Protein AF-A0A3B9JG66-F1 (afdb_monomer_lite)

Foldseek 3Di:
DAEEEFCCCVQPVPLVDDLVNCVVPPDQPYWYWWADQLDIDIDGSVVCSVVSVVCPPAAEDALVCLVVSVAHRGTHTYAQRSRVNVCVVVVHDYYDDPDDDDDPDD

Structure (mmCIF, N/CA/C/O backbone):
data_AF-A0A3B9JG66-F1
#
_entry.id   AF-A0A3B9JG66-F1
#
loop_
_atom_site.group_PDB
_atom_site.id
_atom_site.type_symbol
_atom_site.label_atom_id
_atom_site.label_alt_id
_atom_site.label_comp_id
_atom_site.label_asym_id
_atom_site.label_entity_id
_atom_site.label_seq_id
_atom_site.pdbx_PDB_ins_code
_atom_site.Cartn_x
_atom_site.Cartn_y
_atom_site.Cartn_z
_atom_site.occupancy
_atom_site.B_iso_or_equiv
_atom_site.auth_seq_id
_atom_site.auth_comp_id
_atom_site.auth_asym_id
_atom_site.auth_atom_id
_atom_site.pdbx_PDB_model_num
ATOM 1 N N . MET A 1 1 ? -13.433 -11.786 0.291 1.00 75.81 1 MET A N 1
ATOM 2 C CA . MET A 1 1 ? -12.041 -11.349 0.062 1.00 75.81 1 MET A CA 1
ATOM 3 C C . MET A 1 1 ? -11.136 -12.260 0.863 1.00 75.81 1 MET A C 1
ATOM 5 O O . MET A 1 1 ? -11.338 -12.362 2.066 1.00 75.81 1 MET A O 1
ATOM 9 N N . ASN A 1 2 ? -10.217 -12.961 0.200 1.00 90.38 2 ASN A N 1
ATOM 10 C CA . ASN A 1 2 ? -9.429 -14.018 0.843 1.00 90.38 2 ASN A CA 1
ATOM 11 C C . ASN A 1 2 ? -8.082 -13.501 1.356 1.00 90.38 2 ASN A C 1
ATOM 13 O O . ASN A 1 2 ? -7.613 -13.958 2.394 1.00 90.38 2 ASN A O 1
ATOM 17 N N . PHE A 1 3 ? -7.487 -12.539 0.651 1.00 95.94 3 PHE A N 1
ATOM 18 C CA . PHE A 1 3 ? -6.247 -11.885 1.044 1.00 95.94 3 PHE A CA 1
ATOM 19 C C . PHE A 1 3 ? -6.172 -10.456 0.493 1.00 95.94 3 PHE A C 1
ATOM 21 O O . PHE A 1 3 ? -6.913 -10.102 -0.426 1.00 95.94 3 PHE A O 1
ATOM 28 N N . LEU A 1 4 ? -5.264 -9.659 1.057 1.00 97.81 4 LEU A N 1
ATOM 29 C CA . LEU A 1 4 ? -4.874 -8.336 0.567 1.00 97.81 4 LEU A CA 1
ATOM 30 C C . LEU A 1 4 ? -3.368 -8.282 0.318 1.00 97.81 4 LEU A C 1
ATOM 32 O O . LEU A 1 4 ? -2.595 -8.847 1.091 1.00 97.81 4 LEU A O 1
ATOM 36 N N . VAL A 1 5 ? -2.948 -7.568 -0.722 1.00 98.00 5 VAL A N 1
ATOM 37 C CA . VAL A 1 5 ? -1.530 -7.331 -1.021 1.00 98.00 5 VAL A CA 1
ATOM 38 C C . VAL A 1 5 ? -1.129 -5.912 -0.622 1.00 98.00 5 VAL A C 1
ATOM 40 O O . VAL A 1 5 ? -1.881 -4.955 -0.829 1.00 98.00 5 VAL A O 1
ATOM 43 N N . GLU A 1 6 ? 0.058 -5.773 -0.028 1.00 97.75 6 GLU A N 1
ATOM 44 C CA . GLU A 1 6 ? 0.602 -4.464 0.342 1.00 97.75 6 GLU A CA 1
ATOM 45 C C . GLU A 1 6 ? 1.107 -3.662 -0.866 1.00 97.75 6 GLU A C 1
ATOM 47 O O . GLU A 1 6 ? 1.513 -4.219 -1.884 1.00 97.75 6 GLU A O 1
ATOM 52 N N . THR A 1 7 ? 1.072 -2.331 -0.768 1.00 98.00 7 THR A N 1
ATOM 53 C CA . THR A 1 7 ? 1.390 -1.438 -1.896 1.00 98.00 7 THR A CA 1
ATOM 54 C C . THR A 1 7 ? 2.744 -0.752 -1.773 1.00 98.00 7 THR A C 1
ATOM 56 O O . THR A 1 7 ? 3.211 -0.163 -2.747 1.00 98.00 7 THR A O 1
ATOM 59 N N . ALA A 1 8 ? 3.422 -0.833 -0.623 1.00 97.44 8 ALA A N 1
ATOM 60 C CA . ALA A 1 8 ? 4.729 -0.204 -0.444 1.00 97.44 8 ALA A CA 1
ATOM 61 C C . ALA A 1 8 ? 5.816 -0.819 -1.338 1.00 97.44 8 ALA A C 1
ATOM 63 O O . ALA A 1 8 ? 6.653 -0.079 -1.855 1.00 97.44 8 ALA A O 1
ATOM 64 N N . LEU A 1 9 ? 5.796 -2.131 -1.576 1.00 95.50 9 LEU A N 1
ATOM 65 C CA . LEU A 1 9 ? 6.678 -2.791 -2.535 1.00 95.50 9 LEU A CA 1
ATOM 66 C C . LEU A 1 9 ? 6.427 -2.278 -3.954 1.00 95.50 9 LEU A C 1
ATOM 68 O O . LEU A 1 9 ? 7.374 -1.900 -4.633 1.00 95.50 9 LEU A O 1
ATOM 72 N N . LEU A 1 10 ? 5.171 -2.199 -4.394 1.00 95.44 10 LEU A N 1
ATOM 73 C CA . LEU A 1 10 ? 4.843 -1.715 -5.740 1.00 95.44 10 LEU A CA 1
ATOM 74 C C . LEU A 1 10 ? 5.183 -0.232 -5.925 1.00 95.44 10 LEU A C 1
ATOM 76 O O . LEU A 1 10 ? 5.663 0.172 -6.984 1.00 95.44 10 LEU A O 1
ATOM 80 N N . GLY A 1 11 ? 4.926 0.572 -4.896 1.00 94.06 11 GLY A N 1
ATOM 81 C CA . GLY A 1 11 ? 5.096 2.018 -4.919 1.00 94.06 11 GLY A CA 1
ATOM 82 C C . GLY A 1 11 ? 6.531 2.498 -4.719 1.00 94.06 11 GLY A C 1
ATOM 83 O O . GLY A 1 11 ? 6.936 3.460 -5.356 1.00 94.06 11 GLY A O 1
ATOM 84 N N . HIS A 1 12 ? 7.313 1.830 -3.867 1.00 93.75 12 HIS A N 1
ATOM 85 C CA . HIS A 1 12 ? 8.681 2.246 -3.526 1.00 93.75 12 HIS A CA 1
ATOM 86 C C . HIS A 1 12 ? 9.737 1.156 -3.712 1.00 93.75 12 HIS A C 1
ATOM 88 O O . HIS A 1 12 ? 10.894 1.475 -3.969 1.00 93.75 12 HIS A O 1
ATOM 94 N N . GLY A 1 13 ? 9.376 -0.120 -3.581 1.00 91.50 13 GLY A N 1
ATOM 95 C CA . GLY A 1 13 ? 10.326 -1.231 -3.707 1.00 91.50 13 GLY A CA 1
ATOM 96 C C . GLY A 1 13 ? 10.607 -1.674 -5.147 1.00 91.50 13 GLY A C 1
ATOM 97 O O . GLY A 1 13 ? 11.634 -2.293 -5.399 1.00 91.50 13 GLY A O 1
ATOM 98 N N . LEU A 1 14 ? 9.722 -1.346 -6.093 1.00 93.44 14 LEU A N 1
ATOM 99 C CA . LEU A 1 14 ? 9.783 -1.771 -7.495 1.00 93.44 14 LEU A CA 1
ATOM 100 C C . LEU A 1 14 ? 9.648 -0.591 -8.466 1.00 93.44 14 LEU A C 1
ATOM 102 O O . LEU A 1 14 ? 9.043 -0.724 -9.524 1.00 93.44 14 LEU A O 1
ATOM 106 N N . LEU A 1 15 ? 10.190 0.582 -8.127 1.00 87.50 15 LEU A N 1
ATOM 107 C CA . LEU A 1 15 ? 10.087 1.799 -8.953 1.00 87.50 15 LEU A CA 1
ATOM 108 C C . LEU A 1 15 ? 10.579 1.621 -10.400 1.00 87.50 15 LEU A C 1
ATOM 110 O O . LEU A 1 15 ? 10.053 2.259 -11.305 1.00 87.50 15 LEU A O 1
ATOM 114 N N . SER A 1 16 ? 11.566 0.752 -10.622 1.00 91.31 16 SER A N 1
ATOM 115 C CA . SER A 1 16 ? 12.115 0.453 -11.951 1.00 91.31 16 SER A CA 1
ATOM 116 C C . SER A 1 16 ? 11.254 -0.502 -12.783 1.00 91.31 16 SER A C 1
ATOM 118 O O . SER A 1 16 ? 11.528 -0.679 -13.968 1.00 91.31 16 SER A O 1
ATOM 120 N N . VAL A 1 17 ? 10.237 -1.133 -12.189 1.00 95.38 17 VAL A N 1
ATOM 121 C CA . VAL A 1 17 ? 9.349 -2.062 -12.893 1.00 95.38 17 VAL A CA 1
ATOM 122 C C . VAL A 1 17 ? 8.236 -1.280 -13.579 1.00 95.38 17 VAL A C 1
ATOM 124 O O . VAL A 1 17 ? 7.507 -0.507 -12.946 1.00 95.38 17 VAL A O 1
ATOM 127 N N . ASP A 1 18 ? 8.099 -1.502 -14.881 1.00 95.38 18 ASP A N 1
ATOM 128 C CA . ASP A 1 18 ? 7.111 -0.826 -15.708 1.00 95.38 18 ASP A CA 1
ATOM 129 C C . ASP A 1 18 ? 5.659 -1.156 -15.301 1.00 95.38 18 ASP A C 1
ATOM 131 O O . ASP A 1 18 ? 5.349 -2.252 -14.826 1.00 95.38 18 ASP A O 1
ATOM 135 N N . ASN A 1 19 ? 4.763 -0.178 -15.463 1.00 96.50 19 ASN A N 1
ATOM 136 C CA . ASN A 1 19 ? 3.352 -0.329 -15.103 1.00 96.50 19 ASN A CA 1
ATOM 137 C C . ASN A 1 19 ? 2.623 -1.337 -15.995 1.00 96.50 19 ASN A C 1
ATOM 139 O O . ASN A 1 19 ? 1.788 -2.078 -15.483 1.00 96.50 19 ASN A O 1
ATOM 143 N N . ASP A 1 20 ? 2.926 -1.372 -17.291 1.00 96.75 20 ASP A N 1
ATOM 144 C CA . ASP A 1 20 ? 2.269 -2.276 -18.233 1.00 96.75 20 ASP A CA 1
ATOM 145 C C . ASP A 1 20 ? 2.750 -3.711 -17.997 1.00 96.75 20 ASP A C 1
ATOM 147 O O . ASP A 1 20 ? 1.953 -4.648 -18.036 1.00 96.75 20 ASP A O 1
ATOM 151 N N . LEU A 1 21 ? 4.024 -3.883 -17.622 1.00 97.44 21 LEU A N 1
ATOM 152 C CA . LEU A 1 21 ? 4.534 -5.177 -17.169 1.00 97.44 21 LEU A CA 1
ATOM 153 C C . LEU A 1 21 ? 3.805 -5.664 -15.909 1.00 97.44 21 LEU A C 1
ATOM 155 O O . LEU A 1 21 ? 3.347 -6.806 -15.885 1.00 97.44 21 LEU A O 1
ATOM 159 N N . ILE A 1 22 ? 3.655 -4.811 -14.886 1.00 96.50 22 ILE A N 1
ATOM 160 C CA . ILE A 1 22 ? 2.897 -5.162 -13.674 1.00 96.50 22 ILE A CA 1
ATOM 161 C C . ILE A 1 22 ? 1.459 -5.537 -14.037 1.00 96.50 22 ILE A C 1
ATOM 163 O O . ILE A 1 22 ? 1.010 -6.603 -13.637 1.00 96.50 22 ILE A O 1
ATOM 167 N N . LEU A 1 23 ? 0.765 -4.720 -14.834 1.00 96.06 23 LEU A N 1
ATOM 168 C CA . LEU A 1 23 ? -0.599 -5.007 -15.288 1.00 96.06 23 LEU A CA 1
ATOM 169 C C . LEU A 1 23 ? -0.712 -6.351 -16.014 1.00 96.06 23 LEU A C 1
ATOM 171 O O . LEU A 1 23 ? -1.676 -7.071 -15.795 1.00 96.06 23 LEU A O 1
ATOM 175 N N . SER A 1 24 ? 0.265 -6.695 -16.855 1.00 96.62 24 SER A N 1
ATOM 176 C CA . SER A 1 24 ? 0.233 -7.931 -17.646 1.00 96.62 24 SER A CA 1
ATOM 177 C C . SER A 1 24 ? 0.471 -9.209 -16.835 1.00 96.62 24 SER A C 1
ATOM 179 O O . SER A 1 24 ? 0.063 -10.286 -17.264 1.00 96.62 24 SER A O 1
ATOM 181 N N . LEU A 1 25 ? 1.159 -9.106 -15.693 1.00 96.50 25 LEU A N 1
ATOM 182 C CA . LEU A 1 25 ? 1.547 -10.253 -14.864 1.00 96.50 25 LEU A CA 1
ATOM 183 C C . LEU A 1 25 ? 0.711 -10.388 -13.590 1.00 96.50 25 LEU A C 1
ATOM 185 O O . LEU A 1 25 ? 0.715 -11.449 -12.964 1.00 96.50 25 LEU A O 1
ATOM 189 N N . TRP A 1 26 ? 0.054 -9.314 -13.159 1.00 95.56 26 TRP A N 1
ATOM 190 C CA . TRP A 1 26 ? -0.696 -9.305 -11.914 1.00 95.56 26 TRP A CA 1
ATOM 191 C C . TRP A 1 26 ? -2.021 -10.063 -12.063 1.00 95.56 26 TRP A C 1
ATOM 193 O O . TRP A 1 26 ? -2.735 -9.819 -13.034 1.00 95.56 26 TRP A O 1
ATOM 203 N N . PRO A 1 27 ? -2.397 -10.946 -11.121 1.00 94.00 27 PRO A N 1
ATOM 204 C CA . PRO A 1 27 ? -3.654 -11.681 -11.236 1.00 94.00 27 PRO A CA 1
ATOM 205 C C . PRO A 1 27 ? -4.868 -10.767 -11.022 1.00 94.00 27 PRO A C 1
ATOM 207 O O . PRO A 1 27 ? -4.896 -9.975 -10.075 1.00 94.00 27 PRO A O 1
ATOM 210 N N . ASP A 1 28 ? -5.884 -10.899 -11.875 1.00 88.81 28 ASP A N 1
ATOM 211 C CA . ASP A 1 28 ? -7.047 -10.004 -11.899 1.00 88.81 28 ASP A CA 1
ATOM 212 C C . ASP A 1 28 ? -7.835 -10.020 -10.584 1.00 88.81 28 ASP A C 1
ATOM 214 O O . ASP A 1 28 ? -8.314 -8.984 -10.140 1.00 88.81 28 ASP A O 1
ATOM 218 N N . GLU A 1 29 ? -7.949 -11.161 -9.909 1.00 91.06 29 GLU A N 1
ATOM 219 C CA . GLU A 1 29 ? -8.707 -11.309 -8.663 1.00 91.06 29 GLU A CA 1
ATOM 220 C C . GLU A 1 29 ? -8.005 -10.743 -7.413 1.00 91.06 29 GLU A C 1
ATOM 222 O O . GLU A 1 29 ? -8.590 -10.727 -6.323 1.00 91.06 29 GLU A O 1
ATOM 227 N N . VAL A 1 30 ? -6.753 -10.293 -7.540 1.00 95.50 30 VAL A N 1
ATOM 228 C CA . VAL A 1 30 ? 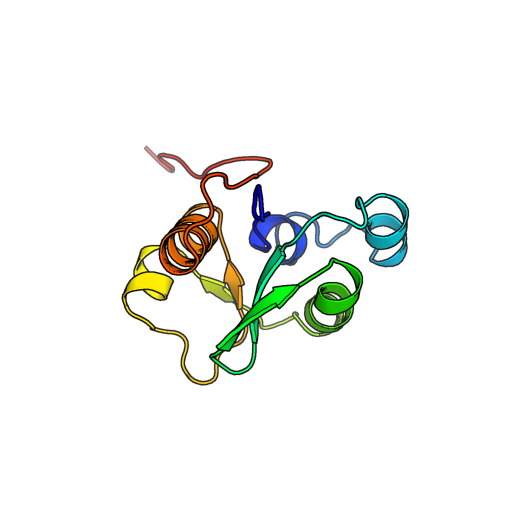-5.927 -9.854 -6.411 1.00 95.50 30 VAL A CA 1
ATOM 229 C C . VAL A 1 30 ? -6.218 -8.403 -6.044 1.00 95.50 30 VAL A C 1
ATOM 231 O O . VAL A 1 30 ? -6.013 -7.482 -6.836 1.00 95.50 30 VAL A O 1
ATOM 234 N N . LEU A 1 31 ? -6.609 -8.200 -4.786 1.00 97.75 31 LEU A N 1
ATOM 235 C CA . LEU A 1 31 ? -6.895 -6.886 -4.223 1.00 97.75 31 LEU A CA 1
ATOM 236 C C . LEU A 1 31 ? -5.689 -6.296 -3.485 1.00 97.75 31 LEU A C 1
ATOM 238 O O . LEU A 1 31 ? -4.974 -6.972 -2.739 1.00 97.75 31 LEU A O 1
ATOM 242 N N . LEU A 1 32 ? -5.512 -4.996 -3.676 1.00 98.12 32 LEU A N 1
ATOM 243 C CA . LEU A 1 32 ? -4.485 -4.153 -3.076 1.00 98.12 32 LEU A CA 1
ATOM 244 C C . LEU A 1 32 ? -5.127 -3.180 -2.097 1.00 98.12 32 LEU A C 1
ATOM 246 O O . LEU A 1 32 ? -6.288 -2.814 -2.268 1.00 98.12 32 LEU A O 1
ATOM 250 N N . ALA A 1 33 ? -4.358 -2.713 -1.113 1.00 98.12 33 ALA A N 1
ATOM 251 C CA . ALA A 1 33 ? -4.788 -1.648 -0.214 1.00 98.12 33 ALA A CA 1
ATOM 252 C C . ALA A 1 33 ? -3.807 -0.465 -0.215 1.00 98.12 33 ALA A C 1
ATOM 254 O O . ALA A 1 33 ? -2.591 -0.641 -0.093 1.00 98.12 33 ALA A O 1
ATOM 255 N N . TRP A 1 34 ? -4.338 0.751 -0.333 1.00 98.50 34 TRP A N 1
ATOM 256 C CA . TRP A 1 34 ? -3.583 2.008 -0.265 1.00 98.50 34 TRP A CA 1
ATOM 257 C C . TRP A 1 34 ? -4.424 3.117 0.368 1.00 98.50 34 TRP A C 1
ATOM 259 O O . TRP A 1 34 ? -5.615 2.936 0.619 1.00 98.50 34 TRP A O 1
ATOM 269 N N . VAL A 1 35 ? -3.814 4.268 0.640 1.00 98.25 35 VAL A N 1
ATOM 270 C CA . VAL A 1 35 ? -4.541 5.478 1.031 1.00 98.25 35 VAL A CA 1
ATOM 271 C C . VAL A 1 35 ? -4.461 6.492 -0.095 1.00 98.25 35 VAL A C 1
ATOM 273 O O . VAL A 1 35 ? -3.376 6.803 -0.581 1.00 98.25 35 VAL A O 1
ATOM 276 N N . GLU A 1 36 ? -5.607 7.039 -0.481 1.00 97.25 36 GLU A N 1
ATOM 277 C CA . GLU A 1 36 ? -5.689 8.138 -1.435 1.00 97.25 36 GLU A CA 1
ATOM 278 C C . GLU A 1 36 ? -6.711 9.171 -0.959 1.00 97.25 36 GLU A C 1
ATOM 280 O O . GLU A 1 36 ? -7.835 8.827 -0.582 1.00 97.25 36 GLU A O 1
ATOM 285 N N . ASN A 1 37 ? -6.318 10.444 -0.962 1.00 95.62 37 ASN A N 1
ATOM 286 C CA . ASN A 1 37 ? -7.097 11.577 -0.464 1.00 95.62 37 ASN A CA 1
ATOM 287 C C . ASN A 1 37 ? -7.655 11.326 0.948 1.00 95.62 37 ASN A C 1
ATOM 289 O O . ASN A 1 37 ? -8.824 11.582 1.239 1.00 95.62 37 ASN A O 1
ATOM 293 N N . GLY A 1 38 ? -6.811 10.755 1.809 1.00 96.31 38 GLY A N 1
ATOM 294 C CA . GLY A 1 38 ? -7.120 10.393 3.188 1.00 96.31 38 GLY A CA 1
ATOM 295 C C . GLY A 1 38 ? -8.158 9.297 3.380 1.00 96.31 38 GLY A C 1
ATOM 296 O O . GLY A 1 38 ? -8.696 9.137 4.474 1.00 96.31 38 GLY A O 1
ATOM 297 N N . LYS A 1 39 ? -8.435 8.508 2.341 1.00 96.75 39 LYS A N 1
ATOM 298 C CA . LYS A 1 39 ? -9.330 7.355 2.420 1.00 96.75 39 LYS A CA 1
ATOM 299 C C . LYS A 1 39 ? -8.574 6.087 2.086 1.00 96.75 39 LYS A C 1
ATOM 301 O O . LYS A 1 39 ? -7.830 6.041 1.110 1.00 96.75 39 LYS A O 1
ATOM 306 N N . VAL A 1 40 ? -8.806 5.048 2.880 1.00 97.75 40 VAL A N 1
ATOM 307 C CA . VAL A 1 40 ? -8.358 3.701 2.531 1.00 97.75 40 VAL A CA 1
ATOM 308 C C . VAL A 1 40 ? -9.130 3.255 1.294 1.00 97.75 40 VAL A C 1
ATOM 310 O O . VAL A 1 40 ? -10.362 3.277 1.284 1.00 97.75 40 VAL A O 1
ATOM 313 N N . LYS A 1 41 ? -8.396 2.859 0.260 1.00 98.06 41 LYS A N 1
ATOM 314 C CA . LYS A 1 41 ? -8.915 2.220 -0.941 1.00 98.06 41 LYS A CA 1
ATOM 315 C C . LYS A 1 41 ? -8.505 0.756 -0.945 1.00 98.06 41 LYS A C 1
ATOM 317 O O . LYS A 1 41 ? -7.380 0.422 -0.576 1.00 98.06 41 LYS A O 1
ATOM 322 N N . ILE A 1 42 ? -9.440 -0.091 -1.362 1.00 98.31 42 ILE A N 1
ATOM 323 C CA . ILE A 1 42 ? -9.207 -1.495 -1.679 1.00 98.31 42 ILE A CA 1
ATOM 324 C C . ILE A 1 42 ? -9.703 -1.697 -3.101 1.00 98.31 42 ILE A C 1
ATOM 326 O O . ILE A 1 42 ? -10.857 -1.377 -3.381 1.00 98.31 42 ILE A O 1
ATOM 330 N N . GLY A 1 43 ? -8.842 -2.192 -3.978 1.00 97.88 43 GLY A N 1
ATOM 331 C CA . GLY A 1 43 ? -9.163 -2.314 -5.395 1.00 97.88 43 GLY A CA 1
ATOM 332 C C . GLY A 1 43 ? -8.158 -3.164 -6.148 1.00 97.88 43 GLY A C 1
ATOM 333 O O . GLY A 1 43 ? -7.159 -3.625 -5.586 1.00 97.88 43 GLY A O 1
ATOM 334 N N . HIS A 1 44 ? -8.446 -3.378 -7.422 1.00 97.38 44 HIS A N 1
ATOM 335 C CA . HIS A 1 44 ? -7.606 -4.159 -8.318 1.00 97.38 44 HIS A CA 1
ATOM 336 C C . HIS A 1 44 ? -6.368 -3.375 -8.761 1.00 97.38 44 HIS A C 1
ATOM 338 O O . HIS A 1 44 ? -6.277 -2.152 -8.618 1.00 97.38 44 HIS A O 1
ATOM 344 N N . ILE A 1 45 ? -5.403 -4.078 -9.356 1.00 97.44 45 ILE A N 1
ATOM 345 C CA . ILE A 1 45 ? -4.184 -3.458 -9.886 1.00 97.44 45 ILE A CA 1
ATOM 346 C C . ILE A 1 45 ? -4.478 -2.356 -10.912 1.00 97.44 45 ILE A C 1
ATOM 348 O O . ILE A 1 45 ? -3.829 -1.313 -10.895 1.00 97.44 45 ILE A O 1
ATOM 352 N N . SER A 1 46 ? -5.503 -2.533 -11.748 1.00 96.88 46 SER A N 1
ATOM 353 C CA . SER A 1 46 ? -5.927 -1.546 -12.745 1.00 96.88 46 SER A CA 1
ATOM 354 C C . SER A 1 46 ? -6.399 -0.230 -12.119 1.00 96.88 46 SER A C 1
ATOM 356 O O . SER A 1 46 ? -6.180 0.833 -12.696 1.00 96.88 46 SER A O 1
ATOM 358 N N . GLU A 1 47 ? -6.974 -0.283 -10.917 1.00 97.50 47 GLU A N 1
ATOM 359 C CA . GLU A 1 47 ? -7.396 0.891 -10.146 1.00 97.50 47 GLU A CA 1
ATOM 360 C C . GLU A 1 47 ? -6.226 1.551 -9.405 1.00 97.50 47 GLU A C 1
ATOM 362 O O . GLU A 1 47 ? -6.227 2.762 -9.195 1.00 97.50 47 GLU A O 1
ATOM 367 N N . PHE A 1 48 ? -5.211 0.768 -9.032 1.00 97.50 48 PHE A N 1
ATOM 368 C CA . PHE A 1 48 ? -4.024 1.242 -8.321 1.00 97.50 48 PHE A CA 1
ATOM 369 C C . PHE A 1 48 ? -2.963 1.869 -9.243 1.00 97.50 48 PHE A C 1
ATOM 371 O O . PHE A 1 48 ? -2.263 2.804 -8.852 1.00 97.50 48 PHE A O 1
ATOM 378 N N . ILE A 1 49 ? -2.812 1.388 -10.478 1.00 96.69 49 ILE A N 1
ATOM 379 C CA . ILE A 1 49 ? -1.769 1.867 -11.404 1.00 96.69 49 ILE A CA 1
ATOM 380 C C . ILE A 1 49 ? -1.846 3.378 -11.693 1.00 96.69 49 ILE A C 1
ATOM 382 O O . ILE A 1 49 ? -0.791 4.022 -11.703 1.00 96.69 49 ILE A O 1
ATOM 386 N N . PRO A 1 50 ? -3.028 4.000 -11.880 1.00 95.62 50 PRO A N 1
ATOM 387 C CA . PRO A 1 50 ? -3.134 5.455 -11.993 1.00 95.62 50 PRO A CA 1
ATOM 388 C C . PRO A 1 50 ? -2.563 6.195 -10.776 1.00 95.62 50 PRO A C 1
ATOM 390 O O . PRO A 1 50 ? -1.884 7.211 -10.936 1.00 95.62 50 PRO A O 1
ATOM 393 N N . SER A 1 51 ? -2.783 5.663 -9.573 1.00 95.31 51 SER A N 1
ATOM 394 C CA . SER A 1 51 ? -2.217 6.194 -8.335 1.00 95.31 51 SER A CA 1
ATOM 395 C C . SER A 1 51 ? -0.692 6.066 -8.320 1.00 95.31 51 SER A C 1
ATOM 397 O O . SER A 1 51 ? -0.003 7.060 -8.100 1.00 95.31 51 SER A O 1
ATOM 399 N N . ARG A 1 52 ? -0.149 4.886 -8.662 1.00 95.31 52 ARG A N 1
ATOM 400 C CA . ARG A 1 52 ? 1.304 4.637 -8.775 1.00 95.31 52 ARG A CA 1
ATOM 401 C C . ARG A 1 52 ? 1.988 5.555 -9.797 1.00 95.31 52 ARG A C 1
ATOM 403 O O . ARG A 1 52 ? 3.101 6.010 -9.569 1.00 95.31 52 ARG A O 1
ATOM 410 N N . LYS A 1 53 ? 1.336 5.874 -10.920 1.00 92.81 53 LYS A N 1
ATOM 411 C CA . LYS A 1 53 ? 1.881 6.816 -11.921 1.00 92.81 53 LYS A CA 1
ATOM 412 C C . LYS A 1 53 ? 2.069 8.230 -11.360 1.00 92.81 53 LYS A C 1
ATOM 414 O O . LYS A 1 53 ? 2.991 8.927 -11.769 1.00 92.81 53 LYS A O 1
ATOM 419 N N . ASN A 1 54 ? 1.225 8.634 -10.411 1.00 89.00 54 ASN A N 1
ATOM 420 C CA . ASN A 1 54 ? 1.221 9.969 -9.812 1.00 89.00 54 ASN A CA 1
ATOM 421 C C . ASN A 1 54 ? 1.793 9.979 -8.383 1.00 89.00 5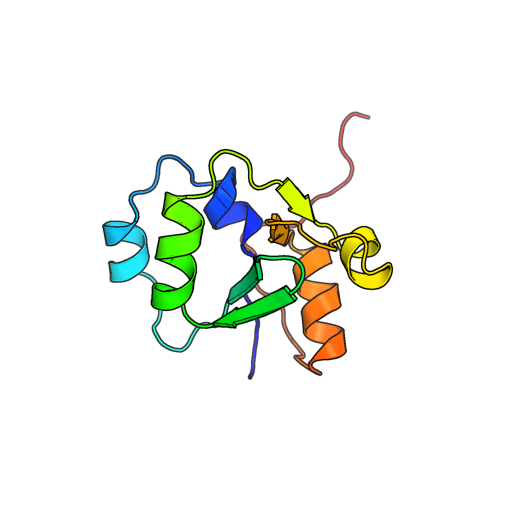4 ASN A C 1
ATOM 423 O O . ASN A 1 54 ? 1.518 10.893 -7.606 1.00 89.00 54 ASN A O 1
ATOM 427 N N . SER A 1 55 ? 2.579 8.962 -8.017 1.00 89.38 55 SER A N 1
ATOM 428 C CA . SER A 1 55 ? 2.939 8.704 -6.623 1.00 89.38 55 SER A CA 1
ATOM 429 C C . SER A 1 55 ? 4.292 9.245 -6.179 1.00 89.38 55 SER A C 1
ATOM 431 O O . SER A 1 55 ? 4.836 8.767 -5.185 1.00 89.38 55 SER A O 1
ATOM 433 N N . LYS A 1 56 ? 4.871 10.197 -6.916 1.00 87.12 56 LYS A N 1
ATOM 434 C CA . LYS A 1 56 ? 6.234 10.688 -6.656 1.00 87.12 56 LYS A CA 1
ATOM 435 C C . LYS A 1 56 ? 6.430 11.159 -5.208 1.00 87.12 56 LYS A C 1
ATOM 437 O O . LYS A 1 56 ? 7.494 10.937 -4.644 1.00 87.12 56 LYS A O 1
ATOM 442 N N . ASP A 1 57 ? 5.386 11.747 -4.627 1.00 90.00 57 ASP A N 1
ATOM 443 C CA . ASP A 1 57 ? 5.391 12.311 -3.273 1.00 90.00 57 ASP A CA 1
ATOM 444 C C . ASP A 1 57 ? 4.514 11.512 -2.290 1.00 90.00 57 ASP A C 1
ATOM 446 O O . ASP A 1 57 ? 4.170 11.998 -1.213 1.00 90.00 57 ASP A O 1
ATOM 450 N N . TRP A 1 58 ? 4.092 10.298 -2.661 1.00 96.31 58 TRP A N 1
ATOM 451 C CA . TRP A 1 58 ? 3.323 9.447 -1.754 1.00 96.31 58 TRP A CA 1
ATOM 452 C C . TRP A 1 58 ? 4.234 8.903 -0.660 1.00 96.31 58 TRP A C 1
ATOM 454 O O . TRP A 1 58 ? 5.346 8.462 -0.930 1.00 96.31 58 TRP A O 1
ATOM 464 N N . GLU A 1 59 ? 3.757 8.882 0.581 1.00 95.88 59 GLU A N 1
ATOM 465 C CA . GLU A 1 59 ? 4.524 8.331 1.699 1.00 95.88 59 GLU A CA 1
ATOM 466 C C . GLU A 1 59 ? 4.261 6.828 1.900 1.00 95.88 59 GLU A C 1
ATOM 468 O O . GLU A 1 59 ? 3.487 6.192 1.178 1.00 95.88 59 GLU A O 1
ATOM 473 N N . ARG A 1 60 ? 4.915 6.240 2.907 1.00 97.06 60 ARG A N 1
ATOM 474 C CA . ARG A 1 60 ? 4.591 4.901 3.409 1.00 97.06 60 ARG A CA 1
ATOM 475 C C . ARG A 1 60 ? 3.858 5.031 4.736 1.00 97.06 60 ARG A C 1
ATOM 477 O O . ARG A 1 60 ? 4.340 5.718 5.631 1.00 97.06 60 ARG A O 1
ATOM 484 N N . LEU A 1 61 ? 2.749 4.315 4.890 1.00 97.69 61 LEU A N 1
ATOM 485 C CA . LEU A 1 61 ? 2.039 4.207 6.162 1.00 97.69 61 LEU A CA 1
ATOM 486 C C . LEU A 1 61 ? 2.159 2.800 6.733 1.00 97.69 61 LEU A C 1
ATOM 488 O O . LEU A 1 61 ? 1.894 1.799 6.062 1.00 97.69 61 LEU A O 1
ATOM 492 N N . ASP A 1 62 ? 2.552 2.744 8.000 1.00 97.50 62 ASP A N 1
ATOM 493 C CA . ASP A 1 62 ? 2.614 1.521 8.785 1.00 97.50 62 ASP A CA 1
ATOM 494 C C . ASP A 1 62 ? 1.311 1.243 9.549 1.00 97.50 62 ASP A C 1
ATOM 496 O O . ASP A 1 62 ? 0.353 2.022 9.542 1.00 97.50 62 ASP A O 1
ATOM 500 N N . GLY A 1 63 ? 1.273 0.100 10.235 1.00 97.88 63 GLY A N 1
ATOM 501 C CA . GLY A 1 63 ? 0.102 -0.321 10.997 1.00 97.88 63 GLY A CA 1
ATOM 502 C C . GLY A 1 63 ? -0.270 0.603 12.160 1.00 97.88 63 GLY A C 1
ATOM 503 O O . GLY A 1 63 ? -1.441 0.642 12.533 1.00 97.88 63 GLY A O 1
ATOM 504 N N . LEU A 1 64 ? 0.674 1.349 12.744 1.00 97.06 64 LEU A N 1
ATOM 505 C CA . LEU A 1 64 ? 0.375 2.298 13.821 1.00 97.06 64 LEU A CA 1
ATOM 506 C C . LEU A 1 64 ? -0.278 3.558 13.257 1.00 97.06 64 LEU A C 1
ATOM 508 O O . LEU A 1 64 ? -1.279 4.029 13.804 1.00 97.06 64 LEU A O 1
ATOM 512 N N . ALA A 1 65 ? 0.247 4.078 12.148 1.00 96.62 65 ALA A N 1
ATOM 513 C CA . ALA A 1 65 ? -0.315 5.231 11.461 1.00 96.62 65 ALA A CA 1
ATOM 514 C C . ALA A 1 65 ? -1.731 4.941 10.936 1.00 96.62 65 ALA A C 1
ATOM 516 O O . ALA A 1 65 ? -2.628 5.764 11.125 1.00 96.62 65 ALA A O 1
ATOM 517 N N . VAL A 1 66 ? -1.961 3.743 10.379 1.00 97.38 66 VAL A N 1
ATOM 518 C CA . VAL A 1 66 ? -3.300 3.304 9.952 1.00 97.38 66 VAL A CA 1
ATOM 519 C C . VAL A 1 66 ? -4.258 3.199 11.143 1.00 97.38 66 VAL A C 1
ATOM 521 O O . VAL A 1 66 ? -5.316 3.823 11.131 1.00 97.38 66 VAL A O 1
ATOM 524 N N . LYS A 1 67 ? -3.881 2.491 12.218 1.00 96.25 67 LYS A N 1
ATOM 525 C CA . LYS A 1 67 ? -4.736 2.338 13.416 1.00 96.25 67 LYS A CA 1
ATOM 526 C C . LYS A 1 67 ? -5.089 3.667 14.079 1.00 96.25 67 LYS A C 1
ATOM 528 O O . LYS A 1 67 ? -6.187 3.826 14.600 1.00 96.25 67 LYS A O 1
ATOM 533 N N . SER A 1 68 ? -4.153 4.613 14.073 1.00 95.19 68 SER A N 1
ATOM 534 C CA . SER A 1 68 ? -4.360 5.958 14.620 1.00 95.19 68 SER A CA 1
ATOM 535 C C . SER A 1 68 ? -5.025 6.926 13.638 1.00 95.19 68 SER A C 1
ATOM 537 O O . SER A 1 68 ? -5.180 8.097 13.973 1.00 95.19 68 SER A O 1
ATOM 539 N N . LYS A 1 69 ? -5.428 6.453 12.447 1.00 92.06 69 LYS A N 1
ATOM 540 C CA . LYS A 1 69 ? -6.052 7.242 11.375 1.00 92.06 69 LYS A CA 1
ATOM 541 C C . LYS A 1 69 ? -5.254 8.497 10.997 1.00 92.06 69 LYS A C 1
ATOM 543 O O . LYS A 1 69 ? -5.816 9.524 10.637 1.00 92.06 69 LYS A O 1
ATOM 548 N N . LYS A 1 70 ? -3.919 8.428 11.063 1.00 90.12 70 LYS A N 1
ATOM 549 C CA . LYS A 1 70 ? -3.003 9.557 10.803 1.00 90.12 70 LYS A CA 1
ATOM 550 C C . LYS A 1 70 ? -2.741 9.779 9.313 1.00 90.12 70 LYS A C 1
ATOM 552 O O . LYS A 1 70 ? -1.590 9.867 8.875 1.00 90.12 70 LYS A O 1
ATOM 557 N N . TYR A 1 71 ? -3.810 9.852 8.531 1.00 92.75 71 TYR A N 1
ATOM 558 C CA . TYR A 1 71 ? -3.720 9.942 7.078 1.00 92.75 71 TYR A CA 1
ATOM 559 C C . TYR A 1 71 ? -4.749 10.877 6.435 1.00 92.75 71 TYR A C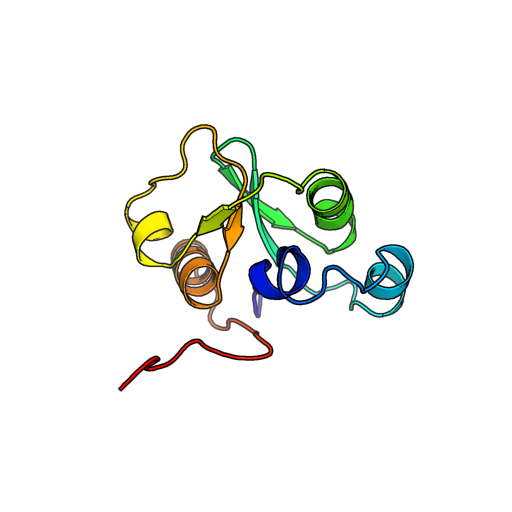 1
ATOM 561 O O . TYR A 1 71 ? -4.932 10.822 5.225 1.00 92.75 71 TYR A O 1
ATOM 569 N N . ASP A 1 72 ? -5.365 11.782 7.196 1.00 91.25 72 ASP A N 1
ATOM 570 C CA . ASP A 1 72 ? -6.243 12.817 6.637 1.00 91.25 72 ASP A CA 1
ATOM 571 C C . ASP A 1 72 ? -5.533 13.646 5.555 1.00 91.25 72 ASP A C 1
ATOM 573 O O . ASP A 1 72 ? -4.424 14.139 5.759 1.00 91.25 72 ASP A O 1
ATOM 577 N N . ASN A 1 73 ? -6.186 13.800 4.398 1.00 92.12 73 ASN A N 1
ATOM 578 C CA . ASN A 1 73 ? -5.660 14.485 3.208 1.00 92.12 73 ASN A CA 1
ATOM 579 C C . ASN A 1 73 ? -4.323 13.942 2.680 1.00 92.12 73 ASN A C 1
ATOM 581 O O . ASN A 1 73 ? -3.599 14.654 1.985 1.00 92.12 73 ASN A O 1
ATOM 585 N N . LYS A 1 74 ? -3.986 12.686 2.987 1.00 95.19 74 LYS A N 1
ATOM 586 C CA . LYS A 1 74 ? -2.739 12.070 2.539 1.00 95.19 74 LYS A CA 1
ATOM 587 C C . LYS A 1 74 ? -2.942 11.077 1.410 1.00 95.19 74 LYS A C 1
ATOM 589 O O . LYS A 1 74 ? -4.004 10.469 1.275 1.00 95.19 74 LYS A O 1
ATOM 594 N N . ASN A 1 75 ? -1.870 10.880 0.657 1.00 97.44 75 ASN A N 1
ATOM 595 C CA . ASN A 1 75 ? -1.718 9.778 -0.271 1.00 97.44 75 ASN A CA 1
ATOM 596 C C . ASN A 1 75 ? -0.539 8.921 0.176 1.00 97.44 75 ASN A C 1
ATOM 598 O O . ASN A 1 75 ? 0.541 9.451 0.450 1.00 97.44 75 ASN A O 1
ATOM 602 N N . ALA A 1 76 ? -0.747 7.615 0.282 1.00 98.06 76 ALA A N 1
ATOM 603 C CA . ALA A 1 76 ? 0.278 6.737 0.807 1.00 98.06 76 ALA A CA 1
ATOM 604 C C . ALA A 1 76 ? 0.118 5.290 0.364 1.00 98.06 76 ALA A C 1
ATOM 606 O O . ALA A 1 76 ? -0.983 4.743 0.269 1.00 98.06 76 ALA A O 1
ATOM 607 N N . PHE A 1 77 ? 1.265 4.644 0.210 1.00 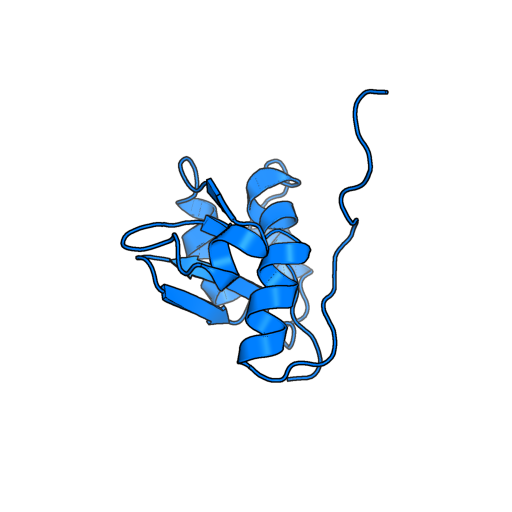98.19 77 PHE A N 1
ATOM 608 C CA . PHE A 1 77 ? 1.355 3.202 0.105 1.00 98.19 77 PHE A CA 1
ATOM 609 C C . PHE A 1 77 ? 1.349 2.566 1.489 1.00 98.19 77 PHE A C 1
ATOM 611 O O . PHE A 1 77 ? 1.967 3.070 2.429 1.00 98.19 77 PHE A O 1
ATOM 618 N N . LEU A 1 78 ? 0.686 1.425 1.617 1.00 98.38 78 LEU A N 1
ATOM 619 C CA . LEU A 1 78 ? 0.670 0.679 2.866 1.00 98.38 78 LEU A CA 1
ATOM 620 C C . LEU A 1 78 ? 1.837 -0.294 2.897 1.00 98.38 78 LEU A C 1
ATOM 622 O O . LEU A 1 78 ? 2.041 -1.053 1.951 1.00 98.38 78 LEU A O 1
ATOM 626 N N . THR A 1 79 ? 2.579 -0.291 4.003 1.00 98.31 79 THR A N 1
ATOM 627 C CA . THR A 1 79 ? 3.524 -1.372 4.300 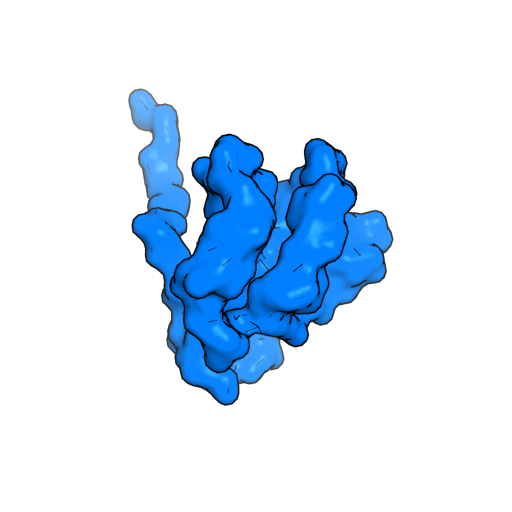1.00 98.31 79 THR A CA 1
ATOM 628 C C . THR A 1 79 ? 2.771 -2.667 4.615 1.00 98.31 79 THR A C 1
ATOM 630 O O . THR A 1 79 ? 1.553 -2.653 4.817 1.00 98.31 79 THR A O 1
ATOM 633 N N . ALA A 1 80 ? 3.486 -3.784 4.758 1.00 97.94 80 ALA A N 1
ATOM 634 C CA . ALA A 1 80 ? 2.910 -5.033 5.251 1.00 97.94 80 ALA A CA 1
ATOM 635 C C . ALA A 1 80 ? 2.097 -4.827 6.547 1.00 97.94 80 ALA A C 1
ATOM 637 O O . ALA A 1 80 ? 0.953 -5.268 6.633 1.00 97.94 80 ALA A O 1
ATOM 638 N N . SER A 1 81 ? 2.627 -4.081 7.528 1.00 98.12 81 SER A N 1
ATOM 639 C CA . SER A 1 81 ? 1.911 -3.813 8.785 1.00 98.12 81 SER A CA 1
ATOM 640 C C . SER A 1 81 ? 0.738 -2.839 8.614 1.00 98.12 81 SER A C 1
ATOM 642 O O . SER A 1 81 ? -0.285 -3.003 9.281 1.00 98.12 81 SER A O 1
ATOM 644 N N . GLY A 1 82 ? 0.845 -1.862 7.705 1.00 98.31 82 GLY A N 1
ATOM 645 C CA . GLY A 1 82 ? -0.266 -0.977 7.329 1.00 98.31 82 GLY A CA 1
ATOM 646 C C . GLY A 1 82 ? -1.420 -1.753 6.694 1.00 98.31 82 GLY A C 1
ATOM 647 O O . GLY A 1 82 ? -2.579 -1.595 7.075 1.00 98.31 82 GLY A O 1
ATOM 648 N N . THR A 1 83 ? -1.086 -2.676 5.797 1.00 98.56 83 THR A N 1
ATOM 649 C CA . THR A 1 83 ? -2.043 -3.546 5.108 1.00 98.56 83 THR A CA 1
ATOM 650 C C . THR A 1 83 ? -2.705 -4.518 6.079 1.00 98.56 83 THR A C 1
ATOM 652 O O . THR A 1 83 ? -3.911 -4.708 6.006 1.00 98.56 83 THR A O 1
ATOM 655 N N . MET A 1 84 ? -1.969 -5.068 7.054 1.00 98.38 84 MET A N 1
ATOM 656 C CA . MET A 1 84 ? -2.547 -5.882 8.138 1.00 98.38 84 MET A CA 1
ATOM 657 C C . MET A 1 84 ? -3.552 -5.106 8.993 1.00 98.38 84 MET A C 1
ATOM 659 O O . MET A 1 84 ? -4.558 -5.674 9.417 1.00 98.38 84 MET A O 1
ATOM 663 N N . ALA A 1 85 ? -3.304 -3.819 9.255 1.00 98.31 85 ALA A N 1
ATOM 664 C CA . ALA A 1 85 ? -4.256 -2.984 9.982 1.00 98.31 85 ALA A CA 1
ATOM 665 C C . ALA A 1 85 ? -5.555 -2.793 9.183 1.00 98.31 85 ALA A C 1
ATOM 667 O O . ALA A 1 85 ? -6.629 -3.026 9.730 1.00 98.31 85 ALA A O 1
ATOM 668 N N . VAL A 1 86 ? -5.458 -2.486 7.884 1.00 98.19 86 VAL A N 1
ATOM 669 C CA . VAL A 1 86 ? -6.632 -2.414 6.996 1.00 98.19 86 VAL A CA 1
ATOM 670 C C . VAL A 1 86 ? -7.348 -3.761 6.898 1.00 98.19 86 VAL A C 1
ATOM 672 O O . VAL A 1 86 ? -8.566 -3.812 7.030 1.00 98.19 86 VAL A O 1
ATOM 675 N N . ALA A 1 87 ? -6.607 -4.857 6.713 1.00 98.25 87 ALA A N 1
ATOM 676 C CA . ALA A 1 87 ? -7.156 -6.207 6.611 1.00 98.25 87 ALA A CA 1
ATOM 677 C C . ALA A 1 87 ? -7.989 -6.573 7.843 1.00 98.25 87 ALA A C 1
ATOM 679 O O . ALA A 1 87 ? -9.073 -7.135 7.703 1.00 98.25 87 ALA A O 1
ATOM 680 N N . LYS A 1 88 ? -7.525 -6.190 9.039 1.00 97.75 88 LYS A N 1
ATOM 681 C CA . LYS A 1 88 ? -8.277 -6.374 10.280 1.00 97.75 88 LYS A CA 1
ATOM 682 C C . LYS A 1 88 ? -9.613 -5.623 10.260 1.00 97.75 88 LYS A C 1
ATOM 684 O O . LYS A 1 88 ? -10.624 -6.211 10.632 1.00 97.75 88 LYS A O 1
ATOM 689 N N . ASP A 1 89 ? -9.627 -4.369 9.814 1.00 96.25 89 ASP A N 1
ATOM 690 C CA . ASP A 1 89 ? -10.837 -3.532 9.796 1.00 96.25 89 ASP A CA 1
ATOM 691 C C . ASP A 1 89 ? -11.908 -4.059 8.828 1.00 96.25 89 ASP A C 1
ATOM 693 O O . ASP A 1 89 ? -13.103 -3.907 9.076 1.00 96.25 89 ASP A O 1
ATOM 697 N N . VAL A 1 90 ? -11.490 -4.723 7.748 1.00 96.69 90 VAL A N 1
ATOM 698 C CA . VAL A 1 90 ? -12.384 -5.324 6.739 1.00 96.69 90 VAL A CA 1
ATOM 699 C C . VAL A 1 90 ? -12.565 -6.837 6.907 1.00 96.69 90 VAL A C 1
ATOM 701 O O . VAL A 1 90 ? -13.101 -7.501 6.021 1.00 96.69 90 VAL A O 1
ATOM 704 N N . ASN A 1 91 ? -12.124 -7.389 8.041 1.00 97.00 91 ASN A N 1
ATOM 705 C CA . ASN A 1 91 ? -12.239 -8.804 8.393 1.00 97.00 91 ASN A CA 1
ATOM 706 C C . ASN A 1 91 ? -11.616 -9.768 7.351 1.00 97.00 91 ASN A C 1
ATOM 708 O O . ASN A 1 91 ? -12.140 -10.851 7.087 1.00 97.00 91 ASN A O 1
ATOM 712 N N . CYS A 1 92 ? -10.493 -9.365 6.745 1.00 97.12 92 CYS A N 1
ATOM 713 C CA . CYS A 1 92 ? -9.704 -10.164 5.809 1.00 97.12 92 CYS A CA 1
ATOM 714 C C . CYS A 1 92 ? -8.637 -10.983 6.557 1.00 97.12 92 CYS A C 1
ATOM 716 O O . CYS A 1 92 ? -7.825 -10.401 7.280 1.00 97.12 92 CYS A O 1
ATOM 718 N N . PRO A 1 93 ? -8.592 -12.316 6.380 1.00 96.69 93 PRO A N 1
ATOM 719 C CA . PRO A 1 93 ? -7.768 -13.187 7.217 1.00 9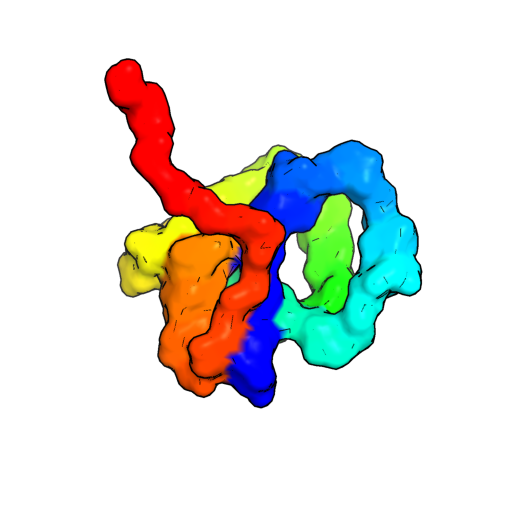6.69 93 PRO A CA 1
ATOM 720 C C . PRO A 1 93 ? -6.283 -13.214 6.832 1.00 96.69 93 PRO A C 1
ATOM 722 O O . PRO A 1 93 ? -5.455 -13.595 7.656 1.00 96.69 93 PRO A O 1
ATOM 725 N N . VAL A 1 94 ? -5.932 -12.848 5.595 1.00 97.56 94 VAL A N 1
ATOM 726 C CA . VAL A 1 94 ? -4.572 -13.013 5.059 1.00 97.56 94 VAL A CA 1
ATOM 727 C C . VAL A 1 94 ? -4.067 -11.714 4.433 1.00 97.56 94 VAL A C 1
ATOM 729 O O . VAL A 1 94 ? -4.806 -11.000 3.755 1.00 97.56 94 VAL A O 1
ATOM 732 N N . VAL A 1 95 ? -2.781 -11.427 4.641 1.00 98.00 95 VAL A N 1
ATOM 733 C CA . VAL A 1 95 ? -2.036 -10.386 3.924 1.00 98.00 95 VAL A CA 1
ATOM 734 C C . VAL A 1 95 ? -0.831 -11.021 3.246 1.00 98.00 95 VAL A C 1
ATOM 736 O O . VAL A 1 95 ? -0.133 -11.830 3.855 1.00 98.00 95 VAL A O 1
ATOM 739 N N . VAL A 1 96 ? -0.588 -10.641 1.995 1.00 97.31 96 VAL A N 1
ATOM 740 C CA . VAL A 1 96 ? 0.514 -11.137 1.168 1.00 97.31 96 VAL A CA 1
ATOM 741 C C . VAL A 1 96 ? 1.532 -10.017 0.952 1.00 97.31 96 VAL A C 1
ATOM 743 O O . VAL A 1 96 ? 1.181 -8.877 0.647 1.00 97.31 96 VAL A O 1
ATOM 746 N N . THR A 1 97 ? 2.808 -10.353 1.119 1.00 96.50 97 THR A N 1
ATOM 747 C CA . THR A 1 97 ? 3.954 -9.471 0.871 1.00 96.50 97 THR A CA 1
ATOM 748 C C . THR A 1 97 ? 5.145 -10.300 0.396 1.00 96.50 97 THR A C 1
ATOM 750 O O . THR A 1 97 ? 5.244 -11.479 0.738 1.00 96.50 97 THR A O 1
ATOM 753 N N . ALA A 1 98 ? 6.069 -9.691 -0.353 1.00 93.62 98 ALA A N 1
ATOM 754 C CA . ALA A 1 98 ? 7.346 -10.327 -0.688 1.00 93.62 98 ALA A CA 1
ATOM 755 C C . ALA A 1 98 ? 8.293 -10.406 0.523 1.00 93.62 98 ALA A C 1
ATOM 757 O O . ALA A 1 98 ? 9.141 -11.290 0.593 1.00 93.62 98 ALA A O 1
ATOM 758 N N . GLY A 1 99 ? 8.152 -9.486 1.482 1.00 93.50 99 GLY A N 1
ATOM 759 C CA . GLY A 1 99 ? 8.992 -9.433 2.672 1.00 93.50 99 GLY A CA 1
ATOM 760 C C . GLY A 1 99 ? 8.385 -8.576 3.776 1.00 93.50 99 GLY A C 1
ATOM 761 O O . GLY A 1 99 ? 7.655 -7.616 3.520 1.00 93.50 99 GLY A O 1
ATOM 762 N N . ILE A 1 100 ? 8.682 -8.936 5.023 1.00 94.06 100 ILE A N 1
ATOM 763 C CA . ILE A 1 100 ? 8.297 -8.172 6.212 1.00 94.06 100 ILE A CA 1
ATOM 764 C C . ILE A 1 100 ? 9.545 -7.473 6.758 1.00 94.06 100 ILE A C 1
ATOM 766 O O . ILE A 1 100 ? 10.643 -8.026 6.719 1.00 94.06 100 ILE A O 1
ATOM 770 N N . GLY A 1 101 ? 9.375 -6.242 7.245 1.00 90.12 101 GLY A N 1
ATOM 771 C CA . GLY A 1 101 ? 10.442 -5.520 7.938 1.00 90.12 101 GLY A CA 1
ATOM 772 C C . GLY A 1 101 ? 10.843 -6.220 9.240 1.00 90.12 101 GLY A C 1
ATOM 773 O O . GLY A 1 101 ? 10.020 -6.856 9.890 1.00 90.12 101 GLY A O 1
ATOM 774 N N . GLY A 1 102 ? 12.104 -6.093 9.631 1.00 90.94 102 GLY A N 1
ATOM 775 C CA . GLY A 1 102 ? 12.644 -6.717 10.837 1.00 90.94 102 GLY A CA 1
ATOM 776 C C . GLY A 1 102 ? 13.445 -5.731 11.673 1.00 90.94 102 GLY A C 1
ATOM 777 O O . GLY A 1 102 ? 13.289 -4.517 11.546 1.00 90.94 102 GLY A O 1
ATOM 778 N N . ILE A 1 103 ? 14.315 -6.267 12.523 1.00 91.94 103 ILE A N 1
ATOM 779 C CA . ILE A 1 103 ? 15.294 -5.463 13.253 1.00 91.94 103 ILE A CA 1
ATOM 780 C C . ILE A 1 103 ? 16.355 -4.991 12.251 1.00 91.94 103 ILE A C 1
ATOM 782 O O . ILE A 1 103 ? 16.958 -5.815 11.566 1.00 91.94 103 ILE A O 1
ATOM 786 N N . GLY A 1 104 ? 16.534 -3.675 12.143 1.00 84.62 104 GLY A N 1
ATOM 787 C CA . GLY A 1 104 ? 17.608 -3.041 11.374 1.00 84.62 104 GLY A CA 1
ATOM 788 C C . GLY A 1 104 ? 18.652 -2.423 12.303 1.00 84.62 104 GLY A C 1
ATOM 789 O O . GLY A 1 104 ? 18.339 -2.211 13.471 1.00 84.62 104 GLY A O 1
ATOM 790 N N . ASP A 1 105 ? 19.850 -2.168 11.762 1.00 72.88 105 ASP A N 1
ATOM 791 C CA . ASP A 1 105 ? 21.021 -1.537 12.398 1.00 72.88 105 ASP A CA 1
ATOM 792 C C . ASP A 1 105 ? 21.204 -1.873 13.890 1.00 72.88 105 ASP A C 1
ATOM 794 O O . ASP A 1 105 ? 20.715 -1.172 14.778 1.00 72.88 105 ASP A O 1
ATOM 798 N N . ILE A 1 106 ? 21.924 -2.975 14.133 1.00 61.62 106 ILE A N 1
ATOM 799 C CA . ILE A 1 106 ? 22.352 -3.458 15.456 1.00 61.62 106 ILE A CA 1
ATOM 800 C C . ILE A 1 106 ? 23.776 -2.977 15.735 1.00 61.62 106 ILE A C 1
ATOM 802 O O . ILE A 1 106 ? 24.616 -3.122 14.817 1.00 61.62 106 ILE A O 1
#

Radius of gyration: 13.08 Å; chains: 1; bounding box: 35×28×34 Å

Secondary structure (DSSP, 8-state):
--EEE-SHIIIII-TTS-HHHHHHHS-TT--EEEEETTEEEEE-HHHHHHHHHT-TT-EEE-HHHHHTTTTTT--EEEPHHHHHHHHHHTT--EEE-S--------

Sequence (106 aa):
MNFLVETALLGHGLLSVDNDLILSLWPDEVLLAWVENGKVKIGHISEFIPSRKNSKDWERLDGLAVKSKKYDNKNAFLTASGTMAVAKDVNCPVVVTAGIGGIGDI

pLDDT: mean 94.82, std 5.25, range [61.62, 98.56]